Protein AF-A0A2R5L7V8-F1 (afdb_monomer)

Radius of gyration: 31.55 Å; Cα contacts (8 Å, |Δi|>4): 52; chains: 1; bounding box: 45×26×96 Å

Sequence (130 aa):
DDVFDEEADPRSLSENEWNKISGACVKEGLRVGISTGKEKALQEGFDRGFQEGFQLVKDISVWRGFLKGVSSSVANSSPLTELCERLASLERDIMKGKKPVVNASELKCQVTDVLNSMELHHLVAAINEL

Organism: NCBI:txid34597

Nearest PDB structures (foldseek):
  8i7o-assembly1_A3  TM=4.189E-01  e=4.159E+00  Mus musculus
  7ytj-assembly1_E  TM=4.079E-01  e=5.887E+00  Saccharomyces cerevisiae

Structure (mmCIF, N/CA/C/O backbone):
data_AF-A0A2R5L7V8-F1
#
_entry.id   AF-A0A2R5L7V8-F1
#
loop_
_atom_site.group_PDB
_atom_site.id
_atom_site.type_symbol
_atom_site.label_atom_id
_atom_site.label_alt_id
_atom_site.label_comp_id
_atom_site.label_asym_id
_atom_site.label_entity_id
_atom_site.label_seq_id
_atom_site.pdbx_PDB_ins_code
_atom_site.Cartn_x
_atom_site.Cartn_y
_atom_site.Cartn_z
_atom_site.occupancy
_atom_site.B_iso_or_equiv
_atom_site.auth_seq_id
_atom_site.auth_comp_id
_atom_site.auth_asym_id
_atom_site.auth_atom_id
_atom_site.pdbx_PDB_model_num
ATOM 1 N N . ASP A 1 1 ? -22.331 14.258 70.490 1.00 41.19 1 ASP A N 1
ATOM 2 C CA . ASP A 1 1 ? -21.669 14.042 69.195 1.00 41.19 1 ASP A CA 1
ATOM 3 C C . ASP A 1 1 ? -20.855 12.773 69.250 1.00 41.19 1 ASP A C 1
ATOM 5 O O . ASP A 1 1 ? -19.652 12.814 69.467 1.00 41.19 1 ASP A O 1
ATOM 9 N N . ASP A 1 2 ? -21.559 11.651 69.130 1.00 45.56 2 ASP A N 1
ATOM 10 C CA . ASP A 1 2 ? -20.962 10.328 68.998 1.00 45.56 2 ASP A CA 1
ATOM 11 C C . ASP A 1 2 ? -20.999 9.994 67.506 1.00 45.56 2 ASP A C 1
ATOM 13 O O . ASP A 1 2 ? -22.059 9.765 66.927 1.00 45.56 2 ASP A O 1
ATOM 17 N N . VAL A 1 3 ? -19.862 10.184 66.839 1.00 61.94 3 VAL A N 1
ATOM 18 C CA . VAL A 1 3 ? -19.746 10.139 65.368 1.00 61.94 3 VAL A CA 1
ATOM 19 C C . VAL A 1 3 ? -19.383 8.724 64.885 1.00 61.94 3 VAL A C 1
ATOM 21 O O . VAL A 1 3 ? -19.295 8.481 63.683 1.00 61.94 3 VAL A O 1
ATOM 24 N N . PHE A 1 4 ? -19.219 7.769 65.806 1.00 62.16 4 PHE A N 1
ATOM 25 C CA . PHE A 1 4 ? -18.888 6.381 65.505 1.00 62.16 4 PHE A CA 1
ATOM 26 C C . PHE A 1 4 ? -19.804 5.435 66.288 1.00 62.16 4 PHE A C 1
ATOM 28 O O . PHE A 1 4 ? -19.648 5.287 67.493 1.00 62.16 4 PHE A O 1
ATOM 35 N N . ASP A 1 5 ? -20.740 4.782 65.591 1.00 63.53 5 ASP A N 1
ATOM 36 C CA . ASP A 1 5 ? -21.510 3.663 66.146 1.00 63.53 5 ASP A CA 1
ATOM 37 C C . ASP A 1 5 ? -20.549 2.502 66.452 1.00 63.53 5 ASP A C 1
ATOM 39 O O . ASP A 1 5 ? -20.053 1.824 65.547 1.00 63.53 5 ASP A O 1
ATOM 43 N N . GLU A 1 6 ? -20.285 2.273 67.739 1.00 59.88 6 GLU A N 1
ATOM 44 C CA . GLU A 1 6 ? -19.460 1.174 68.269 1.00 59.88 6 GLU A CA 1
ATOM 45 C C . GLU A 1 6 ? -20.111 -0.219 68.050 1.00 59.88 6 GLU A C 1
ATOM 47 O O . GLU A 1 6 ? -19.479 -1.249 68.270 1.00 59.88 6 GLU A O 1
ATOM 52 N N . GLU A 1 7 ? -21.346 -0.271 67.528 1.00 58.88 7 GLU A N 1
ATOM 53 C CA . GLU A 1 7 ? -22.132 -1.489 67.254 1.00 58.88 7 GLU A CA 1
ATOM 54 C C . GLU A 1 7 ? -22.358 -1.776 65.754 1.00 58.88 7 GLU A C 1
ATOM 56 O O . GLU A 1 7 ? -23.320 -2.451 65.377 1.00 58.88 7 GLU A O 1
ATOM 61 N N . ALA A 1 8 ? -21.492 -1.296 64.856 1.00 62.62 8 ALA A N 1
ATOM 62 C CA . ALA A 1 8 ? -21.580 -1.683 63.447 1.00 62.62 8 ALA A CA 1
ATOM 63 C C . ALA A 1 8 ? -21.384 -3.208 63.289 1.00 62.62 8 ALA A C 1
ATOM 65 O O . ALA A 1 8 ? -20.260 -3.708 63.370 1.00 62.62 8 ALA A O 1
ATOM 66 N N . ASP A 1 9 ? -22.478 -3.953 63.060 1.00 74.94 9 ASP A N 1
ATOM 67 C CA . ASP A 1 9 ? -22.457 -5.410 62.875 1.00 74.94 9 ASP A CA 1
ATOM 68 C C . ASP A 1 9 ? -21.426 -5.765 61.787 1.00 74.94 9 ASP A C 1
ATOM 70 O O . ASP A 1 9 ? -21.586 -5.330 60.638 1.00 74.94 9 ASP A O 1
ATOM 74 N N . PRO A 1 10 ? -20.378 -6.552 62.093 1.00 74.81 10 PRO A N 1
ATOM 75 C CA . PRO A 1 10 ? -19.328 -6.895 61.138 1.00 74.81 10 PRO A CA 1
ATOM 76 C C . PRO A 1 10 ? -19.863 -7.556 59.857 1.00 74.81 10 PRO A C 1
ATOM 78 O O . PRO A 1 10 ? -19.228 -7.449 58.806 1.00 74.81 10 PRO A O 1
ATOM 81 N N . ARG A 1 11 ? -21.046 -8.190 59.896 1.00 77.38 11 ARG A N 1
ATOM 82 C CA . ARG A 1 11 ? -21.721 -8.704 58.689 1.00 77.38 11 ARG A CA 1
ATOM 83 C C . ARG A 1 11 ? -22.252 -7.582 57.803 1.00 77.38 11 ARG A C 1
ATOM 85 O O . ARG A 1 11 ? -22.046 -7.624 56.594 1.00 77.38 11 ARG A O 1
ATOM 92 N N . SER A 1 12 ? -22.862 -6.559 58.400 1.00 77.94 12 SER A N 1
ATOM 93 C CA . SER A 1 12 ? -23.337 -5.371 57.681 1.00 77.94 12 SER A CA 1
ATOM 94 C C . SER A 1 12 ? -22.180 -4.577 57.064 1.00 77.94 12 SER A C 1
ATOM 96 O O . SER A 1 12 ? -22.289 -4.087 55.939 1.00 77.94 12 SER A O 1
ATOM 98 N N . LEU A 1 13 ? -21.035 -4.515 57.757 1.00 82.81 13 LEU A N 1
ATOM 99 C CA . LEU A 1 13 ? -19.819 -3.884 57.247 1.00 82.81 13 LEU A CA 1
ATOM 100 C C . LEU A 1 13 ? -19.292 -4.640 56.017 1.00 82.81 13 LEU A C 1
ATOM 102 O O . LEU A 1 13 ? -19.033 -4.034 54.977 1.00 82.81 13 LEU A O 1
ATOM 106 N N . SER A 1 14 ? -19.225 -5.972 56.118 1.00 85.00 14 SER A N 1
ATOM 107 C CA . SER A 1 14 ? -18.787 -6.862 55.039 1.00 85.00 14 SER A CA 1
ATOM 108 C C . SER A 1 14 ? -19.703 -6.804 53.812 1.00 85.00 14 SER A C 1
ATOM 110 O O . SER A 1 14 ? -19.211 -6.708 52.688 1.00 85.00 14 SER A O 1
ATOM 112 N N . GLU A 1 15 ? -21.026 -6.790 53.995 1.00 87.56 15 GLU A N 1
ATOM 113 C CA . GLU A 1 15 ? -21.982 -6.633 52.891 1.00 87.56 15 GLU A CA 1
ATOM 114 C C . GLU A 1 15 ? -21.838 -5.276 52.196 1.00 87.56 15 GLU A C 1
ATOM 116 O O . GLU A 1 15 ? -21.910 -5.184 50.968 1.00 87.56 15 GLU A O 1
ATOM 121 N N . ASN A 1 16 ? -21.599 -4.208 52.958 1.00 86.62 16 ASN A N 1
ATOM 122 C CA . ASN A 1 16 ? -21.437 -2.869 52.404 1.00 86.62 16 ASN A CA 1
ATOM 123 C C . ASN A 1 16 ? -20.127 -2.744 51.605 1.00 86.62 16 ASN A C 1
ATOM 125 O O . ASN A 1 16 ? -20.108 -2.164 50.517 1.00 86.62 16 ASN A O 1
ATOM 129 N N . GLU A 1 17 ? -19.035 -3.334 52.094 1.00 89.12 17 GLU A N 1
ATOM 130 C CA . GLU A 1 17 ? -17.779 -3.446 51.346 1.00 89.12 17 GLU A CA 1
ATOM 131 C C . GLU A 1 17 ? -17.935 -4.297 50.084 1.00 89.12 17 GLU A C 1
ATOM 133 O O . GLU A 1 17 ? -17.512 -3.876 49.005 1.00 89.12 17 GLU A O 1
ATOM 138 N N . TRP A 1 18 ? -18.617 -5.440 50.178 1.00 89.69 18 TRP A N 1
ATOM 139 C CA . TRP A 1 18 ? -18.907 -6.293 49.029 1.00 89.69 18 TRP A CA 1
ATOM 140 C C . TRP A 1 18 ? -19.722 -5.560 47.959 1.00 89.69 18 TRP A C 1
ATOM 142 O O . TRP A 1 18 ? -19.383 -5.605 46.775 1.00 89.69 18 TRP A O 1
ATOM 152 N N . ASN A 1 19 ? -20.749 -4.809 48.360 1.00 91.31 19 ASN A N 1
ATOM 153 C CA . ASN A 1 19 ? -21.566 -4.012 47.447 1.00 91.31 19 ASN A CA 1
ATOM 154 C C . ASN A 1 19 ? -20.759 -2.895 46.771 1.00 91.31 19 ASN A C 1
ATOM 156 O O . ASN A 1 19 ? -20.914 -2.661 45.568 1.00 91.31 19 ASN A O 1
ATOM 160 N N . LYS A 1 20 ? -19.854 -2.235 47.506 1.00 90.81 20 LYS A N 1
ATOM 161 C CA . LYS A 1 20 ? -18.936 -1.232 46.940 1.00 90.81 20 LYS A CA 1
ATOM 162 C C . LYS A 1 20 ? -17.994 -1.855 45.911 1.00 90.81 20 LYS A C 1
ATOM 164 O O . LYS A 1 20 ? -17.862 -1.314 44.813 1.00 90.81 20 LYS A O 1
ATOM 169 N N . ILE A 1 21 ? -17.378 -2.991 46.239 1.00 91.81 21 ILE A N 1
ATOM 170 C CA . ILE A 1 21 ? -16.455 -3.712 45.350 1.00 91.81 21 ILE A CA 1
ATOM 171 C C . ILE A 1 21 ? -17.190 -4.203 44.101 1.00 91.81 21 ILE A C 1
ATOM 173 O O . ILE A 1 21 ? -16.727 -3.975 42.985 1.00 91.81 21 ILE A O 1
ATOM 177 N N . SER A 1 22 ? -18.361 -4.817 44.268 1.00 89.81 22 SER A N 1
ATOM 178 C CA . SER A 1 22 ? -19.193 -5.311 43.168 1.00 89.81 22 SER A CA 1
ATOM 179 C C . SER A 1 22 ? -19.613 -4.175 42.230 1.00 89.81 22 SER A C 1
ATOM 181 O O . SER A 1 22 ? -19.410 -4.250 41.016 1.00 89.81 22 SER A O 1
ATOM 183 N N . GLY A 1 23 ? -20.094 -3.060 42.786 1.00 91.06 23 GLY A N 1
ATOM 184 C CA . GLY A 1 23 ? -20.457 -1.880 42.003 1.00 91.06 23 GLY A CA 1
ATOM 185 C C . GLY A 1 23 ? -19.269 -1.258 41.264 1.00 91.06 23 GLY A C 1
ATOM 186 O O . GLY A 1 23 ? -19.419 -0.823 40.119 1.00 91.06 23 GLY A O 1
ATOM 187 N N . ALA A 1 24 ? -18.086 -1.227 41.884 1.00 91.25 24 ALA A N 1
ATOM 188 C CA . ALA A 1 24 ? -16.860 -0.769 41.236 1.00 91.25 24 ALA A CA 1
ATOM 189 C C . ALA A 1 24 ? -16.445 -1.705 40.091 1.00 91.25 24 ALA A C 1
ATOM 191 O O . ALA A 1 24 ? -16.147 -1.227 39.000 1.00 91.25 24 ALA A O 1
ATOM 192 N N . CYS A 1 25 ? -16.510 -3.020 40.303 1.00 92.50 25 CYS A N 1
ATOM 193 C CA . CYS A 1 25 ? -16.175 -4.030 39.302 1.00 92.50 25 CYS A CA 1
ATOM 194 C C . CYS A 1 25 ? -17.086 -3.942 38.066 1.00 92.50 25 CYS A C 1
ATOM 196 O O . CYS A 1 25 ? -16.598 -3.961 36.939 1.00 92.50 25 CYS A O 1
ATOM 198 N N . VAL A 1 26 ? -18.398 -3.751 38.251 1.00 90.88 26 VAL A N 1
ATOM 199 C CA . VAL A 1 26 ? -19.348 -3.581 37.134 1.00 90.88 26 VAL A CA 1
ATOM 200 C C . VAL A 1 26 ? -19.058 -2.309 36.335 1.00 90.88 26 VAL A C 1
ATOM 202 O O . VAL A 1 26 ? -19.023 -2.343 35.104 1.00 90.88 26 VAL A O 1
ATOM 205 N N . LYS A 1 27 ? -18.832 -1.179 37.018 1.00 93.00 27 LYS A N 1
ATOM 206 C CA . LYS A 1 27 ? -18.505 0.097 36.358 1.00 93.00 27 LYS A CA 1
ATOM 207 C C . LYS A 1 27 ? -17.190 0.006 35.593 1.00 93.00 27 LYS A C 1
ATOM 209 O O . LYS A 1 27 ? -17.107 0.488 34.464 1.00 93.00 2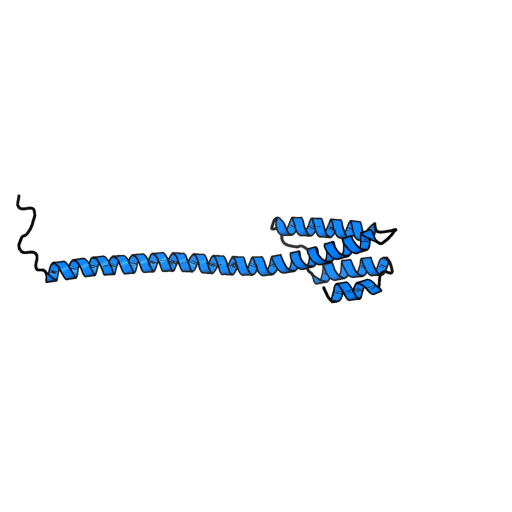7 LYS A O 1
ATOM 214 N N . GLU A 1 28 ? -16.191 -0.629 36.196 1.00 93.44 28 GLU A N 1
ATOM 215 C CA . GLU A 1 28 ? -14.891 -0.834 35.574 1.00 93.44 28 GLU A CA 1
ATOM 216 C C . GLU A 1 28 ? -14.997 -1.754 34.360 1.00 93.44 28 GLU A C 1
ATOM 218 O O . GLU A 1 28 ? -14.533 -1.396 33.282 1.00 93.44 28 GLU A O 1
ATOM 223 N N . GLY A 1 29 ? -15.693 -2.885 34.491 1.00 93.19 29 GLY A N 1
ATOM 224 C CA . GLY A 1 29 ? -15.935 -3.813 33.391 1.00 93.19 29 GLY A CA 1
ATOM 225 C C . GLY A 1 29 ? -16.660 -3.154 32.218 1.00 93.19 29 GLY A C 1
ATOM 226 O O . GLY A 1 29 ? -16.265 -3.344 31.069 1.00 93.19 29 GLY A O 1
ATOM 227 N N . LEU A 1 30 ? -17.666 -2.313 32.488 1.00 93.06 30 LEU A N 1
ATOM 228 C CA . LEU A 1 30 ? -18.355 -1.546 31.448 1.00 93.06 30 LEU A CA 1
ATOM 229 C C . LEU A 1 30 ? -17.413 -0.550 30.758 1.00 93.06 30 LEU A C 1
ATOM 231 O O . LEU A 1 30 ? -17.403 -0.456 29.531 1.00 93.06 30 LEU A O 1
ATOM 235 N N . ARG A 1 31 ? -16.609 0.187 31.531 1.00 95.38 31 ARG A N 1
ATOM 236 C CA . ARG A 1 31 ? -15.644 1.156 30.997 1.00 95.38 31 ARG A CA 1
ATOM 237 C C . ARG A 1 31 ? -14.601 0.477 30.113 1.00 95.38 31 ARG A C 1
ATOM 239 O O . ARG A 1 31 ? -14.377 0.930 28.990 1.00 95.38 31 ARG A O 1
ATOM 246 N N . VAL A 1 32 ? -14.006 -0.610 30.602 1.00 94.62 32 VAL A N 1
ATOM 247 C CA . VAL A 1 32 ? -13.030 -1.417 29.861 1.00 94.62 32 VAL A CA 1
ATOM 248 C C . VAL A 1 32 ? -13.677 -1.982 28.604 1.00 94.62 32 VAL A C 1
ATOM 250 O O . VAL A 1 32 ? -13.145 -1.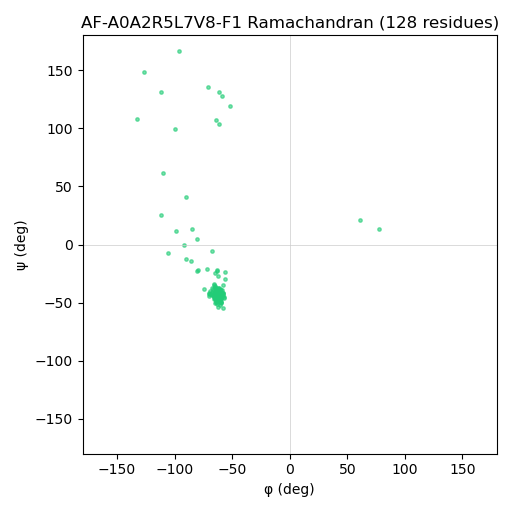781 27.522 1.00 94.62 32 VAL A O 1
ATOM 253 N N . GLY A 1 33 ? -14.864 -2.585 28.707 1.00 95.25 33 GLY A N 1
ATOM 254 C CA . GLY A 1 33 ? -15.579 -3.144 27.559 1.00 95.25 33 GLY A CA 1
ATOM 255 C C . GLY A 1 33 ? -15.858 -2.114 26.460 1.00 95.25 33 GLY A C 1
ATOM 256 O O . GLY A 1 33 ? -15.611 -2.387 25.285 1.00 95.25 33 GLY A O 1
ATOM 257 N N . ILE A 1 34 ? -16.302 -0.906 26.825 1.00 94.69 34 ILE A N 1
ATOM 258 C CA . ILE A 1 34 ? -16.498 0.196 25.869 1.00 94.69 34 ILE A CA 1
ATOM 259 C C . ILE A 1 34 ? -15.166 0.608 25.234 1.00 94.69 34 ILE A C 1
ATOM 261 O O . ILE A 1 34 ? -15.110 0.816 24.022 1.00 94.69 34 ILE A O 1
ATOM 265 N N . SER A 1 35 ? -14.106 0.740 26.035 1.00 95.19 35 SER A N 1
ATOM 266 C CA . SER A 1 35 ? -12.781 1.127 25.545 1.00 95.19 35 SER A CA 1
ATOM 267 C C . SER A 1 35 ? -12.229 0.094 24.564 1.00 95.19 35 SER A C 1
ATOM 269 O O . SER A 1 35 ? -11.926 0.431 23.422 1.00 95.19 35 SER A O 1
ATOM 271 N N . THR A 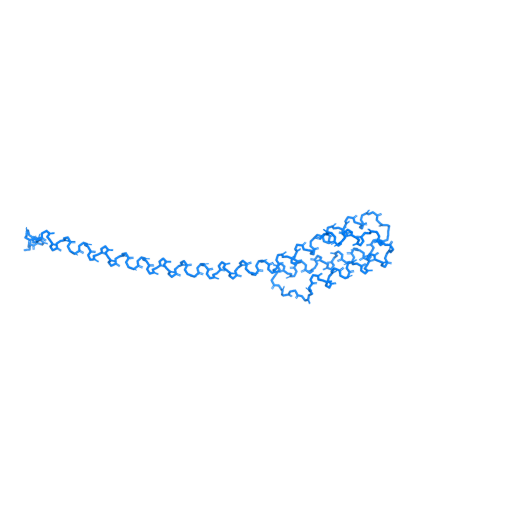1 36 ? -12.191 -1.175 24.969 1.00 95.56 36 THR A N 1
ATOM 272 C CA . THR A 1 36 ? -11.707 -2.294 24.157 1.00 95.56 36 THR A CA 1
ATOM 273 C C . THR A 1 36 ? -12.527 -2.461 22.883 1.00 95.56 36 THR A C 1
ATOM 275 O O . THR A 1 36 ? -11.961 -2.694 21.820 1.00 95.56 36 THR A O 1
ATOM 278 N N . GLY A 1 37 ? -13.854 -2.309 22.951 1.00 94.69 37 GLY A N 1
ATOM 279 C CA . GLY A 1 37 ? -14.713 -2.394 21.770 1.00 94.69 37 GLY A CA 1
ATOM 280 C C . GLY A 1 37 ? -14.406 -1.307 20.737 1.00 94.69 37 GLY A C 1
A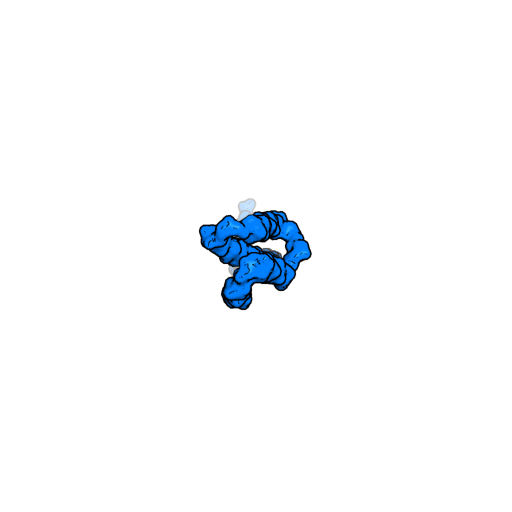TOM 281 O O . GLY A 1 37 ? -14.300 -1.603 19.547 1.00 94.69 37 GLY A O 1
ATOM 282 N N . LYS A 1 38 ? -14.216 -0.059 21.184 1.00 95.94 38 LYS A N 1
ATOM 283 C CA . LYS A 1 38 ? -13.850 1.062 20.303 1.00 95.94 38 LYS A CA 1
ATOM 284 C C . LYS A 1 38 ? -12.475 0.871 19.679 1.00 95.94 38 LYS A C 1
ATOM 286 O O . LYS A 1 38 ? -12.321 1.079 18.480 1.00 95.94 38 LYS A O 1
ATOM 291 N N . GLU A 1 39 ? -11.499 0.476 20.485 1.00 96.06 39 GLU A N 1
ATOM 292 C CA . GLU A 1 39 ? -10.130 0.250 20.029 1.00 96.06 39 GLU A CA 1
ATOM 293 C C . GLU A 1 39 ? -10.057 -0.899 19.023 1.00 96.06 39 GLU A C 1
ATOM 295 O O . GLU A 1 39 ? -9.457 -0.746 17.964 1.00 96.06 39 GLU A O 1
ATOM 300 N N . LYS A 1 40 ? -10.765 -2.003 19.281 1.00 95.81 40 LYS A N 1
ATOM 301 C CA . LYS A 1 40 ? -10.855 -3.125 18.345 1.00 95.81 40 LYS A CA 1
ATOM 302 C C . LYS A 1 40 ? -11.459 -2.703 17.004 1.00 95.81 40 LYS A C 1
ATOM 304 O O . LYS A 1 40 ? -10.876 -2.988 15.964 1.00 95.81 40 LYS A O 1
ATOM 309 N N . ALA A 1 41 ? -12.593 -2.002 17.022 1.00 95.12 41 ALA A N 1
ATOM 310 C CA . ALA A 1 41 ? -13.234 -1.533 15.793 1.00 95.12 41 ALA A CA 1
ATOM 311 C C . ALA A 1 41 ? -12.337 -0.560 15.006 1.00 95.12 41 ALA A C 1
ATOM 313 O O . ALA A 1 41 ? -12.297 -0.605 13.776 1.00 95.12 41 ALA A O 1
ATOM 314 N N . LEU A 1 42 ? -11.595 0.304 15.708 1.00 95.31 42 LEU A N 1
ATOM 315 C CA . LEU A 1 42 ? -10.623 1.206 15.095 1.00 95.31 42 LEU A CA 1
ATOM 316 C C . LEU A 1 42 ? -9.466 0.433 14.454 1.00 95.31 42 LEU A C 1
ATOM 318 O O . LEU A 1 42 ? -9.125 0.713 13.306 1.00 95.31 42 LEU A O 1
AT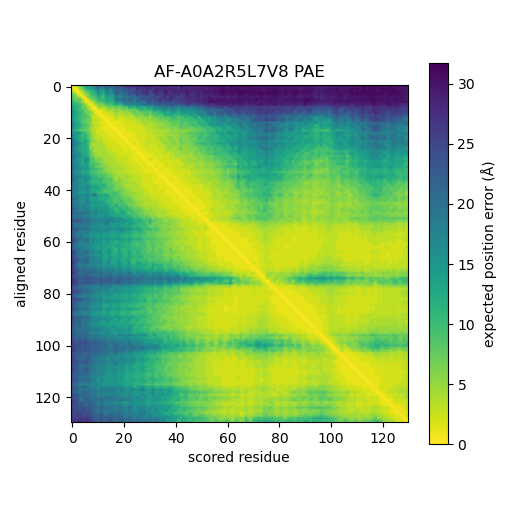OM 322 N N . GLN A 1 43 ? -8.894 -0.538 15.167 1.00 96.31 43 GLN A N 1
ATOM 323 C CA . GLN A 1 43 ? -7.780 -1.339 14.672 1.00 96.31 43 GLN A CA 1
ATOM 324 C C . GLN A 1 43 ? -8.186 -2.155 13.443 1.00 96.31 43 GLN A C 1
ATOM 326 O O . GLN A 1 43 ? -7.479 -2.135 12.446 1.00 96.31 43 GLN A O 1
ATOM 331 N N . GLU A 1 44 ? -9.364 -2.782 13.454 1.00 95.81 44 GLU A N 1
ATOM 332 C CA . GLU A 1 44 ? -9.887 -3.515 12.293 1.00 95.81 44 GLU A CA 1
ATOM 333 C C . GLU A 1 44 ? -10.072 -2.608 11.064 1.00 95.81 44 GLU A C 1
ATOM 335 O O . GLU A 1 44 ? -9.802 -3.016 9.930 1.00 95.81 44 GLU A O 1
ATOM 340 N N . GLY A 1 45 ? -10.528 -1.368 11.275 1.00 92.88 45 GLY A N 1
ATOM 341 C CA . GLY A 1 45 ? -10.630 -0.367 10.215 1.00 92.88 45 GLY A CA 1
ATOM 342 C C . GLY A 1 45 ? -9.263 0.078 9.692 1.00 92.88 45 GLY A C 1
ATOM 343 O O . GLY A 1 45 ? -9.069 0.179 8.478 1.00 92.88 45 GLY A O 1
ATOM 344 N N . PHE A 1 46 ? -8.311 0.306 10.599 1.00 91.31 46 PHE A N 1
ATOM 345 C CA . PHE A 1 46 ? -6.941 0.678 10.260 1.00 91.31 46 PHE A CA 1
ATOM 346 C C . PHE A 1 46 ? -6.230 -0.432 9.490 1.00 91.31 46 PHE A C 1
ATOM 348 O O . PHE A 1 46 ? -5.689 -0.161 8.425 1.00 91.31 46 PHE A O 1
ATOM 355 N N . ASP A 1 47 ? -6.276 -1.672 9.974 1.00 92.62 47 ASP A N 1
ATOM 356 C CA . ASP A 1 47 ? -5.614 -2.822 9.356 1.00 92.62 47 ASP A CA 1
ATOM 357 C C . ASP A 1 47 ? -6.111 -3.041 7.929 1.00 92.62 47 ASP A C 1
ATOM 359 O O . ASP A 1 47 ? -5.314 -3.263 7.018 1.00 92.62 47 ASP A O 1
ATOM 363 N N . ARG A 1 48 ? -7.424 -2.902 7.705 1.00 89.06 48 ARG A N 1
ATOM 364 C CA . ARG A 1 48 ? -8.012 -3.000 6.365 1.00 89.06 48 ARG A CA 1
ATOM 365 C C . ARG A 1 48 ? -7.527 -1.882 5.448 1.00 89.06 48 ARG A C 1
ATOM 367 O O . ARG A 1 48 ? -7.056 -2.157 4.347 1.00 89.06 48 ARG A O 1
ATOM 374 N N . GLY A 1 49 ? -7.608 -0.631 5.904 1.00 84.94 49 GLY A N 1
ATOM 375 C CA . GLY A 1 49 ? -7.142 0.516 5.122 1.00 84.94 49 GLY A CA 1
ATOM 376 C C . GLY A 1 49 ? -5.640 0.452 4.834 1.00 84.94 49 GLY A C 1
ATOM 377 O O . GLY A 1 49 ? -5.202 0.755 3.723 1.00 84.94 49 GLY A O 1
ATOM 378 N N . PHE A 1 50 ? -4.857 -0.004 5.811 1.00 86.56 50 PHE A N 1
ATOM 379 C CA . PHE A 1 50 ? -3.430 -0.241 5.668 1.00 86.56 50 PHE A CA 1
ATOM 380 C C . PHE A 1 50 ? -3.16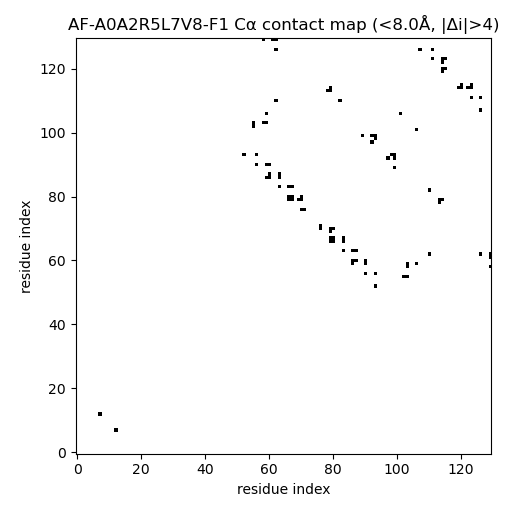9 -1.337 4.642 1.00 86.56 50 PHE A C 1
ATOM 382 O O . PHE A 1 50 ? -2.392 -1.111 3.728 1.00 86.56 50 PHE A O 1
ATOM 389 N N . GLN A 1 51 ? -3.833 -2.489 4.729 1.00 86.75 51 GLN A N 1
ATOM 390 C CA . GLN A 1 51 ? -3.638 -3.588 3.786 1.00 86.75 51 GLN A CA 1
ATOM 391 C C . GLN A 1 51 ? -3.954 -3.170 2.343 1.00 86.75 51 GLN A C 1
ATOM 393 O O . GLN A 1 51 ? -3.159 -3.445 1.444 1.00 86.75 51 GLN A O 1
ATOM 398 N N . GLU A 1 52 ? -5.071 -2.476 2.119 1.00 81.19 52 GLU A N 1
ATOM 399 C CA . GLU A 1 52 ? -5.479 -2.007 0.790 1.00 81.19 52 GLU A CA 1
ATOM 400 C C . GLU A 1 52 ? -4.508 -0.960 0.217 1.00 81.19 52 GLU A C 1
ATOM 402 O O . GLU A 1 52 ? -4.097 -1.058 -0.940 1.00 81.19 52 GLU A O 1
ATOM 407 N N . GLY A 1 53 ? -4.100 0.029 1.020 1.00 81.88 53 GLY A N 1
ATOM 408 C CA . GLY A 1 53 ? -3.180 1.080 0.576 1.00 81.88 53 GLY A CA 1
ATOM 409 C C . GLY A 1 53 ? -1.730 0.608 0.443 1.00 81.88 53 GLY A C 1
ATOM 410 O O . GLY A 1 53 ? -1.029 0.990 -0.496 1.00 81.88 53 GLY A O 1
ATOM 411 N N . PHE A 1 54 ? -1.277 -0.241 1.364 1.00 86.56 54 PHE A N 1
ATOM 412 C CA . PHE A 1 54 ? 0.106 -0.701 1.445 1.00 86.56 54 PHE A CA 1
ATOM 413 C C . PHE A 1 54 ? 0.491 -1.573 0.256 1.00 86.56 54 PHE A C 1
ATOM 415 O O . PHE A 1 54 ? 1.571 -1.368 -0.292 1.00 86.56 54 PHE A O 1
ATOM 422 N N . GLN A 1 55 ? -0.368 -2.509 -0.170 1.00 87.19 55 GLN A N 1
ATOM 423 C CA . GLN A 1 55 ? -0.044 -3.380 -1.308 1.00 87.19 55 GLN A CA 1
ATOM 424 C C . GLN A 1 55 ? 0.193 -2.563 -2.581 1.00 87.19 55 GLN A C 1
ATOM 426 O O . GLN A 1 55 ? 1.223 -2.716 -3.227 1.00 87.19 55 GLN A O 1
ATOM 431 N N . LEU A 1 56 ? -0.686 -1.601 -2.877 1.00 87.38 56 LEU A N 1
ATOM 432 C CA . LEU A 1 56 ? -0.525 -0.751 -4.054 1.00 87.38 56 LEU A CA 1
ATOM 433 C C . LEU A 1 56 ? 0.753 0.102 -3.990 1.00 87.38 56 LEU A C 1
ATOM 435 O O . LEU A 1 56 ? 1.486 0.201 -4.972 1.00 87.38 56 LEU A O 1
ATOM 439 N N . VAL A 1 57 ? 1.041 0.718 -2.838 1.00 91.19 57 VAL A N 1
ATOM 440 C CA . VAL A 1 57 ? 2.260 1.527 -2.652 1.00 91.19 57 VAL A CA 1
ATOM 441 C C . VAL A 1 57 ? 3.518 0.670 -2.760 1.00 91.19 57 VAL A C 1
ATOM 443 O O . VAL A 1 57 ? 4.512 1.117 -3.338 1.00 91.19 57 VAL A O 1
ATOM 446 N N . LYS A 1 58 ? 3.482 -0.555 -2.230 1.00 91.31 58 LYS A N 1
ATOM 447 C CA . LYS A 1 58 ? 4.577 -1.518 -2.327 1.00 91.31 58 LYS A CA 1
ATOM 448 C C . LYS A 1 58 ? 4.875 -1.839 -3.791 1.00 91.31 58 LYS A C 1
ATOM 450 O O . LYS A 1 58 ? 6.021 -1.666 -4.201 1.00 91.31 58 LYS A O 1
ATOM 455 N N . ASP A 1 59 ? 3.868 -2.216 -4.575 1.00 91.06 59 ASP A N 1
ATOM 456 C CA . ASP A 1 59 ? 4.035 -2.567 -5.991 1.00 91.06 59 ASP A CA 1
ATOM 457 C C . ASP A 1 59 ? 4.606 -1.388 -6.797 1.00 91.06 59 ASP A C 1
ATOM 459 O O . ASP A 1 59 ? 5.614 -1.521 -7.495 1.00 91.06 59 ASP A O 1
ATOM 463 N N . ILE A 1 60 ? 4.041 -0.187 -6.607 1.00 92.50 60 ILE A N 1
ATOM 464 C CA . ILE A 1 60 ? 4.533 1.056 -7.226 1.00 92.50 60 ILE A CA 1
ATOM 465 C C . ILE A 1 60 ? 6.004 1.306 -6.870 1.00 92.50 60 ILE A C 1
ATOM 467 O O . ILE A 1 60 ? 6.809 1.654 -7.739 1.00 92.50 60 ILE A O 1
ATOM 471 N N . SER A 1 61 ? 6.364 1.129 -5.599 1.00 92.81 61 SER A N 1
ATOM 472 C CA . SER A 1 61 ? 7.724 1.367 -5.109 1.00 92.81 61 SER A CA 1
ATOM 473 C C . SER A 1 61 ? 8.725 0.380 -5.707 1.00 92.81 61 SER A C 1
ATOM 475 O O . SER A 1 61 ? 9.824 0.791 -6.092 1.00 92.81 61 SER A O 1
ATOM 477 N N . VAL A 1 62 ? 8.345 -0.898 -5.813 1.00 94.00 62 VAL A N 1
ATOM 478 C CA . VAL A 1 62 ? 9.160 -1.957 -6.424 1.00 94.00 62 VAL A CA 1
ATOM 479 C C . VAL A 1 62 ? 9.399 -1.657 -7.900 1.00 94.00 62 VAL A C 1
ATOM 481 O O . VAL A 1 62 ? 10.555 -1.599 -8.326 1.00 94.00 62 VAL A O 1
ATOM 484 N N . TRP A 1 63 ? 8.346 -1.370 -8.671 1.00 94.00 63 TRP A N 1
ATOM 485 C CA . TRP A 1 63 ? 8.492 -1.043 -10.091 1.00 94.00 63 TRP A CA 1
ATOM 486 C C . TRP A 1 63 ? 9.283 0.241 -10.312 1.00 94.00 63 TRP A C 1
ATOM 488 O O . TRP A 1 63 ? 10.138 0.285 -11.192 1.00 94.00 63 TRP A O 1
ATOM 498 N N . ARG A 1 64 ? 9.083 1.273 -9.484 1.00 94.31 64 ARG A N 1
ATOM 499 C CA . ARG A 1 64 ? 9.892 2.498 -9.548 1.00 94.31 64 ARG A CA 1
ATOM 500 C C . ARG A 1 64 ? 11.369 2.206 -9.289 1.00 94.31 64 ARG A C 1
ATOM 502 O O . ARG A 1 64 ? 12.224 2.737 -9.993 1.00 94.31 64 ARG A O 1
ATOM 509 N N . GLY A 1 65 ? 11.678 1.394 -8.277 1.00 93.31 65 GLY A N 1
ATOM 510 C CA . GLY A 1 65 ? 13.049 0.992 -7.961 1.00 93.31 65 GLY A CA 1
ATOM 511 C C . GLY A 1 65 ? 13.699 0.236 -9.117 1.00 93.31 65 GLY A C 1
ATOM 512 O O . GLY A 1 65 ? 14.802 0.584 -9.539 1.00 93.31 65 GLY A O 1
ATOM 513 N N . PHE A 1 66 ? 12.972 -0.732 -9.676 1.00 92.81 66 PHE A N 1
ATOM 514 C CA . PHE A 1 66 ? 13.392 -1.489 -10.849 1.00 92.81 66 PHE A CA 1
ATOM 515 C C . PHE A 1 66 ? 13.671 -0.574 -12.045 1.00 92.81 66 PHE A C 1
ATOM 517 O O . PHE A 1 66 ? 14.785 -0.565 -12.565 1.00 92.81 66 PHE A O 1
ATOM 524 N N . LEU A 1 67 ? 12.699 0.256 -12.433 1.00 92.38 67 LEU A N 1
ATOM 525 C CA . LEU A 1 67 ? 12.824 1.181 -13.558 1.00 92.38 67 LEU A CA 1
ATOM 526 C C . LEU A 1 67 ? 13.992 2.148 -13.369 1.00 92.38 67 LEU A C 1
ATOM 528 O O . LEU A 1 67 ? 14.730 2.392 -14.314 1.00 92.38 67 LEU A O 1
ATOM 532 N N . LYS A 1 68 ? 14.224 2.644 -12.150 1.00 92.56 68 LYS A N 1
ATOM 533 C CA . LYS A 1 68 ? 15.371 3.510 -11.853 1.00 92.56 68 LYS A CA 1
ATOM 534 C C . LYS A 1 68 ? 16.710 2.790 -12.034 1.00 92.56 68 LYS A C 1
ATOM 536 O O . LYS A 1 68 ? 17.660 3.398 -12.525 1.00 92.56 68 LYS A O 1
ATOM 541 N N . GLY A 1 69 ? 16.777 1.507 -11.677 1.00 91.56 69 GLY A N 1
ATOM 542 C CA . GLY A 1 69 ? 17.925 0.650 -11.966 1.00 91.56 69 GLY A CA 1
ATOM 543 C C . GLY A 1 69 ? 18.149 0.494 -13.470 1.00 91.56 69 GLY A C 1
ATOM 544 O O . GLY A 1 69 ? 19.244 0.759 -13.959 1.00 91.56 69 GLY A O 1
ATOM 545 N N . VAL A 1 70 ? 17.097 0.166 -14.222 1.00 90.62 70 VAL A N 1
ATOM 546 C CA . VAL A 1 70 ? 17.165 0.019 -15.686 1.00 90.62 70 VAL A CA 1
ATOM 547 C C . VAL A 1 70 ? 17.575 1.331 -16.363 1.00 90.62 70 VAL A C 1
ATOM 549 O O . VAL A 1 70 ? 18.491 1.336 -17.183 1.00 90.62 70 VAL A O 1
ATOM 552 N N . SER A 1 71 ? 16.984 2.462 -15.967 1.00 91.06 71 SER A N 1
ATOM 553 C CA . SER A 1 71 ? 17.311 3.795 -16.492 1.00 91.06 71 SER A CA 1
ATOM 554 C C . SER A 1 71 ? 18.782 4.165 -16.341 1.00 91.06 71 SER A C 1
ATOM 556 O O . SER A 1 71 ? 19.296 4.922 -17.159 1.00 91.06 71 SER A O 1
ATOM 558 N N . SER A 1 72 ? 19.463 3.647 -15.313 1.00 89.06 72 SER A N 1
ATOM 559 C CA . SER A 1 72 ? 20.890 3.907 -15.090 1.00 89.06 72 SER A CA 1
ATOM 560 C C . SER A 1 72 ? 21.804 3.205 -16.102 1.00 89.06 72 SER A C 1
ATOM 562 O O . SER A 1 72 ? 22.936 3.636 -16.301 1.00 89.06 72 SER A O 1
ATOM 564 N N . SER A 1 73 ? 21.310 2.151 -16.761 1.00 86.62 73 SER A N 1
ATOM 565 C CA . SER A 1 73 ? 22.075 1.324 -17.700 1.00 86.62 73 SER A CA 1
ATOM 566 C C . SER A 1 73 ? 21.717 1.570 -19.171 1.00 86.62 73 SER A C 1
ATOM 568 O O . SER A 1 73 ? 22.367 1.005 -20.051 1.00 86.62 73 SER A O 1
ATOM 570 N N . VAL A 1 74 ? 20.687 2.371 -19.464 1.00 88.31 74 VAL A N 1
ATOM 571 C CA . VAL A 1 74 ? 20.161 2.577 -20.824 1.00 88.31 74 VAL A CA 1
ATOM 572 C C . VAL A 1 74 ? 20.444 4.004 -21.296 1.00 88.31 74 VAL A C 1
ATOM 574 O O . VAL A 1 74 ? 20.139 4.966 -20.598 1.00 88.31 74 VAL A O 1
ATOM 577 N N . ALA A 1 75 ? 20.987 4.148 -22.511 1.00 79.44 75 ALA A N 1
ATOM 578 C CA . ALA A 1 75 ? 21.380 5.445 -23.075 1.00 79.44 75 ALA A CA 1
ATOM 579 C C . ALA A 1 75 ? 20.192 6.394 -23.350 1.00 79.44 75 ALA A C 1
ATOM 581 O O . ALA A 1 75 ? 20.321 7.600 -23.168 1.00 79.44 75 ALA A O 1
ATOM 582 N N . ASN A 1 76 ? 19.031 5.856 -23.745 1.00 81.62 76 ASN A N 1
ATOM 583 C CA . ASN A 1 76 ? 17.803 6.615 -24.027 1.00 81.62 76 ASN A CA 1
ATOM 584 C C . ASN A 1 76 ? 16.730 6.354 -22.959 1.00 81.62 76 ASN A C 1
ATOM 586 O O . ASN A 1 76 ? 15.660 5.828 -23.250 1.00 81.62 76 ASN A O 1
ATOM 590 N N . SER A 1 77 ? 17.013 6.690 -21.702 1.00 87.88 77 SER A N 1
ATOM 591 C CA . SER A 1 77 ? 16.141 6.384 -20.558 1.00 87.88 77 SER A CA 1
ATOM 592 C C . SER A 1 77 ? 15.015 7.399 -20.308 1.00 87.88 77 SER A C 1
ATOM 594 O O . SER A 1 77 ? 14.386 7.358 -19.248 1.00 87.88 77 SER A O 1
ATOM 596 N N . SER A 1 78 ? 14.719 8.304 -21.253 1.00 89.75 78 SER A N 1
ATOM 597 C CA . SER A 1 78 ? 13.677 9.324 -21.061 1.00 89.75 78 SER A CA 1
ATOM 598 C C . SER A 1 78 ? 12.277 8.742 -20.806 1.00 89.75 78 SER A C 1
ATOM 600 O O . SER A 1 78 ? 11.653 9.208 -19.850 1.00 89.75 78 SER A O 1
ATOM 602 N N . PRO A 1 79 ? 11.794 7.687 -21.505 1.00 91.38 79 PRO A N 1
ATOM 603 C CA . PRO A 1 79 ? 10.467 7.129 -21.225 1.00 91.38 79 PRO A CA 1
ATOM 604 C C . PRO A 1 79 ? 10.406 6.448 -19.850 1.00 91.38 79 PRO A C 1
ATOM 606 O O . PRO A 1 79 ? 9.423 6.581 -19.123 1.00 91.38 79 PRO A O 1
ATOM 609 N N . LEU A 1 80 ? 11.488 5.767 -19.451 1.00 90.75 80 LEU A N 1
ATOM 610 C CA . LEU A 1 80 ? 11.602 5.141 -18.128 1.00 90.75 80 LEU A CA 1
ATOM 611 C C . LEU A 1 80 ? 11.643 6.186 -17.012 1.00 90.75 80 LEU A C 1
ATOM 613 O O . LEU A 1 80 ? 11.072 5.974 -15.944 1.00 90.75 80 LEU A O 1
ATOM 617 N N . THR A 1 81 ? 12.316 7.312 -17.250 1.00 91.06 81 THR A N 1
ATOM 618 C CA . THR A 1 81 ? 12.429 8.410 -16.285 1.00 91.06 81 THR A CA 1
ATOM 619 C C . THR A 1 81 ? 11.090 9.121 -16.105 1.00 91.06 81 THR A C 1
ATOM 621 O O . THR A 1 81 ? 10.671 9.310 -14.964 1.00 91.06 81 THR A O 1
ATOM 624 N N . GLU A 1 82 ? 10.363 9.415 -17.190 1.00 92.94 82 GLU A N 1
ATOM 625 C CA . GLU A 1 82 ? 9.005 9.975 -17.104 1.00 92.94 82 GLU A CA 1
ATOM 626 C C . GLU A 1 82 ? 8.072 9.029 -16.335 1.00 92.94 82 GLU A C 1
ATOM 628 O O . GLU A 1 82 ? 7.344 9.450 -15.431 1.00 92.94 82 GLU A O 1
ATOM 633 N N . LEU A 1 83 ? 8.129 7.729 -16.635 1.00 92.88 83 LEU A N 1
ATOM 634 C CA . LEU A 1 83 ? 7.334 6.736 -15.923 1.00 92.88 83 LEU A CA 1
ATOM 635 C C . LEU A 1 83 ? 7.719 6.658 -14.435 1.00 92.88 83 LEU A C 1
ATOM 637 O O . LEU A 1 83 ? 6.836 6.630 -13.578 1.00 92.88 83 LEU A O 1
ATOM 641 N N . CYS A 1 84 ? 9.012 6.698 -14.098 1.00 93.25 84 CYS A N 1
ATOM 642 C CA . CYS A 1 84 ? 9.482 6.760 -12.709 1.00 93.25 84 CYS A CA 1
ATOM 643 C C . CYS A 1 84 ? 8.936 7.983 -11.962 1.00 93.25 84 CYS A C 1
ATOM 645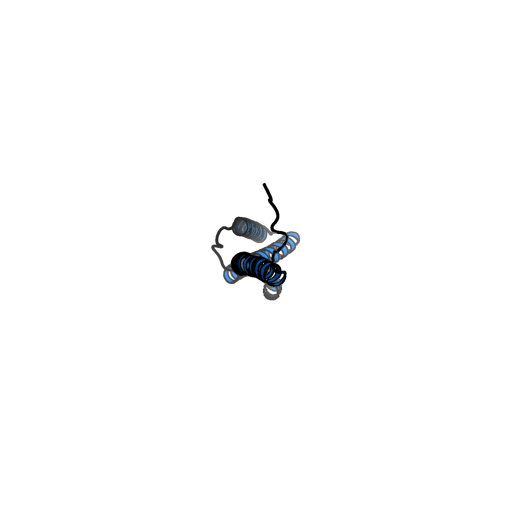 O O . CYS A 1 84 ? 8.540 7.872 -10.798 1.00 93.25 84 CYS A O 1
ATOM 647 N N . GLU A 1 85 ? 8.921 9.150 -12.606 1.00 93.56 85 GLU A N 1
ATOM 648 C CA . GLU A 1 85 ? 8.396 10.388 -12.029 1.00 93.56 85 GLU A CA 1
ATOM 649 C C . GLU A 1 85 ? 6.880 10.324 -11.827 1.00 93.56 85 GLU A C 1
ATOM 651 O O . GLU A 1 85 ? 6.386 10.715 -10.763 1.00 93.56 85 GLU A O 1
ATOM 656 N N . ARG A 1 86 ? 6.145 9.757 -12.793 1.00 92.94 86 ARG A N 1
ATOM 657 C CA . ARG A 1 86 ? 4.706 9.491 -12.665 1.00 92.94 86 ARG A CA 1
ATOM 658 C C . ARG A 1 86 ? 4.416 8.554 -11.495 1.00 92.94 86 ARG A C 1
ATOM 660 O O . ARG A 1 86 ? 3.605 8.910 -10.639 1.00 92.94 86 ARG A O 1
ATOM 667 N N . LEU A 1 87 ? 5.122 7.427 -11.390 1.00 93.06 87 LEU A N 1
ATOM 668 C CA . LEU A 1 87 ? 5.000 6.495 -10.262 1.00 93.06 87 LEU A CA 1
ATOM 669 C C . LEU A 1 87 ? 5.315 7.178 -8.923 1.00 93.06 87 LEU A C 1
ATOM 671 O O . LEU A 1 87 ? 4.576 7.017 -7.956 1.00 93.06 87 LEU A O 1
ATOM 675 N N . ALA A 1 88 ? 6.356 8.015 -8.871 1.00 93.56 88 ALA A N 1
ATOM 676 C CA . ALA A 1 88 ? 6.686 8.785 -7.674 1.00 93.56 88 ALA A CA 1
ATOM 677 C C . ALA A 1 88 ? 5.602 9.812 -7.305 1.00 93.56 88 ALA A C 1
ATOM 679 O O . ALA A 1 88 ? 5.362 10.058 -6.123 1.00 93.56 88 ALA A O 1
ATOM 680 N N . SER A 1 89 ? 4.947 10.428 -8.292 1.00 92.38 89 SER A N 1
ATOM 681 C CA . SER A 1 89 ? 3.828 11.342 -8.048 1.00 92.38 89 SER A CA 1
ATOM 682 C C . SER A 1 89 ? 2.608 10.612 -7.484 1.00 92.38 89 SER A C 1
ATOM 684 O O . SER A 1 89 ? 2.021 11.086 -6.511 1.00 92.38 89 SER A O 1
ATOM 686 N N . LEU A 1 90 ? 2.300 9.429 -8.022 1.00 90.88 90 LEU A N 1
ATOM 687 C CA . LEU A 1 90 ? 1.192 8.596 -7.577 1.00 90.88 90 LEU A CA 1
ATOM 688 C C . LEU A 1 90 ? 1.414 8.090 -6.149 1.00 90.88 90 LEU A C 1
ATOM 690 O O . LEU A 1 90 ? 0.519 8.194 -5.318 1.00 90.88 90 LEU A O 1
ATOM 694 N N . GLU A 1 91 ? 2.621 7.619 -5.837 1.00 91.06 91 GLU A N 1
ATOM 695 C CA . GLU A 1 91 ? 2.996 7.204 -4.484 1.00 91.06 91 GLU A CA 1
ATOM 696 C C . GLU A 1 91 ? 2.813 8.338 -3.469 1.00 91.06 91 GLU A C 1
ATOM 698 O O . GLU A 1 91 ? 2.195 8.140 -2.423 1.00 91.06 91 GLU A O 1
ATOM 703 N N . ARG A 1 92 ? 3.271 9.557 -3.795 1.00 91.62 92 ARG A N 1
ATOM 704 C CA . ARG A 1 92 ? 3.068 10.735 -2.934 1.00 91.62 92 ARG A CA 1
ATOM 705 C C . ARG A 1 92 ? 1.593 11.062 -2.733 1.00 91.62 92 ARG A C 1
ATOM 707 O O . ARG A 1 92 ? 1.216 11.504 -1.650 1.00 91.62 92 ARG A O 1
ATOM 714 N N . ASP A 1 93 ? 0.776 10.897 -3.763 1.00 90.06 93 ASP A N 1
ATOM 715 C CA . ASP A 1 93 ? -0.656 11.160 -3.686 1.00 90.06 93 ASP A CA 1
ATOM 716 C C . ASP A 1 93 ? -1.376 10.125 -2.811 1.00 90.06 93 ASP A C 1
ATOM 718 O O . ASP A 1 93 ? -2.176 10.514 -1.956 1.00 90.06 93 ASP A O 1
ATOM 722 N N . ILE A 1 94 ? -1.020 8.842 -2.930 1.00 87.50 94 ILE A N 1
ATOM 723 C CA . ILE A 1 94 ? -1.551 7.776 -2.069 1.00 87.50 94 ILE A CA 1
ATOM 724 C C . ILE A 1 94 ? -1.116 7.989 -0.613 1.00 87.50 94 ILE A C 1
ATOM 726 O O . ILE A 1 94 ? -1.947 7.916 0.290 1.00 87.50 94 ILE A O 1
ATOM 730 N N . MET A 1 95 ? 0.150 8.345 -0.365 1.00 85.75 95 MET A N 1
ATOM 731 C CA . MET A 1 95 ? 0.641 8.664 0.986 1.00 85.75 95 MET A CA 1
ATOM 732 C C . MET A 1 95 ? -0.065 9.874 1.614 1.00 85.75 95 MET A C 1
ATOM 734 O O . MET A 1 95 ? -0.178 9.959 2.833 1.00 85.75 95 MET A O 1
ATOM 738 N N . LYS A 1 96 ? -0.571 10.807 0.799 1.00 89.25 96 LYS A N 1
ATOM 739 C CA . LYS A 1 96 ? -1.400 11.937 1.256 1.00 89.25 96 LYS A CA 1
ATOM 740 C C . LYS A 1 96 ? -2.869 11.559 1.483 1.00 89.25 96 LYS A C 1
ATOM 742 O O . LYS A 1 96 ? -3.681 12.440 1.753 1.00 89.25 96 LYS A O 1
ATOM 747 N N . GLY A 1 97 ? -3.223 10.281 1.353 1.00 82.75 97 GLY A N 1
ATOM 748 C CA . GLY A 1 97 ? -4.582 9.781 1.541 1.00 82.75 97 GLY A CA 1
ATOM 749 C C . GLY A 1 97 ? -5.515 10.053 0.362 1.00 82.75 97 GLY A C 1
ATOM 750 O O . GLY A 1 97 ? -6.729 9.903 0.503 1.00 82.75 97 GLY A O 1
ATOM 751 N N . LYS A 1 98 ? -4.997 10.454 -0.810 1.00 86.06 98 LYS A N 1
ATOM 752 C CA . LYS A 1 98 ? -5.836 10.531 -2.009 1.00 86.06 98 LYS A CA 1
ATOM 753 C C . LYS A 1 98 ? -6.167 9.118 -2.468 1.00 86.06 98 LYS A C 1
ATOM 755 O O . LYS A 1 98 ? -5.288 8.261 -2.556 1.00 86.06 98 LYS A O 1
ATOM 760 N N . LYS A 1 99 ? -7.436 8.894 -2.809 1.00 80.88 99 LYS A N 1
ATOM 761 C CA . LYS A 1 99 ? -7.867 7.620 -3.381 1.00 80.88 99 LYS A CA 1
ATOM 762 C C . LYS A 1 99 ? -7.079 7.359 -4.675 1.00 80.88 99 LYS A C 1
ATOM 764 O O . LYS A 1 99 ? -7.058 8.243 -5.537 1.00 80.88 99 LYS A O 1
ATOM 769 N N . PRO A 1 100 ? -6.447 6.185 -4.827 1.00 76.75 100 PRO A N 1
ATOM 770 C CA . PRO A 1 100 ? -5.738 5.852 -6.051 1.00 76.75 100 PRO A CA 1
ATOM 771 C C . PRO A 1 100 ? -6.711 5.833 -7.232 1.00 76.75 100 PRO A C 1
ATOM 773 O O . PRO A 1 100 ? -7.791 5.246 -7.160 1.00 76.75 100 PRO A O 1
ATOM 776 N N . VAL A 1 101 ? -6.320 6.509 -8.311 1.00 79.25 101 VAL A N 1
ATOM 777 C CA . VAL A 1 101 ? -7.095 6.584 -9.562 1.00 79.25 101 VAL A CA 1
ATOM 778 C C . VAL A 1 101 ? -6.912 5.314 -10.403 1.00 79.25 101 VAL A C 1
ATOM 780 O O . VAL A 1 101 ? -7.765 4.985 -11.216 1.00 79.25 101 VAL A O 1
ATOM 783 N N . VAL A 1 102 ? -5.816 4.590 -10.172 1.00 82.75 102 VAL A N 1
ATOM 784 C CA . VAL A 1 102 ? -5.371 3.419 -10.937 1.00 82.75 102 VAL A CA 1
ATOM 785 C C . VAL A 1 102 ? -5.130 2.227 -10.016 1.00 82.75 102 VAL A C 1
ATOM 787 O O . VAL A 1 102 ? -4.740 2.391 -8.858 1.00 82.75 102 VAL A O 1
ATOM 790 N N . ASN A 1 103 ? -5.356 1.023 -10.540 1.00 85.25 103 ASN A N 1
ATOM 791 C CA . ASN A 1 103 ? -5.083 -0.239 -9.850 1.00 85.25 103 ASN A CA 1
ATOM 792 C C . ASN A 1 103 ? -3.711 -0.820 -10.249 1.00 85.25 103 ASN A C 1
ATOM 794 O O . ASN A 1 103 ? -3.105 -0.403 -11.238 1.00 85.25 103 ASN A O 1
ATOM 798 N N . ALA A 1 104 ? -3.229 -1.806 -9.486 1.00 85.94 104 ALA A N 1
ATOM 799 C CA . ALA A 1 104 ? -1.920 -2.424 -9.704 1.00 85.94 104 ALA A CA 1
ATOM 800 C C . ALA A 1 104 ? -1.782 -3.065 -11.099 1.00 85.94 104 ALA A C 1
ATOM 802 O O . ALA A 1 104 ? -0.742 -2.926 -11.737 1.00 85.94 104 ALA A O 1
ATOM 803 N N . SER A 1 105 ? -2.829 -3.714 -11.623 1.00 88.56 105 SER A N 1
ATOM 804 C CA . SER A 1 105 ? -2.767 -4.351 -12.947 1.00 88.56 105 SER A CA 1
ATOM 805 C C . SER A 1 105 ? -2.587 -3.345 -14.083 1.00 88.56 105 SER A C 1
ATOM 807 O O . SER A 1 105 ? -1.841 -3.604 -15.024 1.00 88.56 105 SER A O 1
ATOM 809 N N . GLU A 1 106 ? -3.235 -2.186 -13.987 1.00 89.69 106 GLU A N 1
ATOM 810 C CA . GLU A 1 106 ? -3.133 -1.130 -14.990 1.00 89.69 106 GLU A CA 1
ATOM 811 C C . GLU A 1 106 ? -1.745 -0.485 -14.976 1.00 89.69 106 GLU A C 1
ATOM 813 O O . GLU A 1 106 ? -1.134 -0.303 -16.027 1.00 89.69 106 GLU A O 1
ATOM 818 N N . LEU A 1 107 ? -1.198 -0.226 -13.787 1.00 89.12 107 LEU A N 1
ATOM 819 C CA . LEU A 1 107 ? 0.179 0.244 -13.630 1.00 89.12 107 LEU A CA 1
ATOM 820 C C . LEU A 1 107 ? 1.192 -0.764 -14.184 1.00 89.12 107 LEU A C 1
ATOM 822 O O . LEU A 1 107 ? 2.101 -0.379 -14.916 1.00 89.12 107 LEU A O 1
ATOM 826 N N . LYS A 1 108 ? 1.007 -2.055 -13.895 1.00 91.62 108 LYS A N 1
ATOM 827 C CA . LYS A 1 108 ? 1.853 -3.129 -14.425 1.00 91.62 108 LYS A CA 1
ATOM 828 C C . LYS A 1 108 ? 1.820 -3.189 -15.954 1.00 91.62 108 LYS A C 1
ATOM 830 O O . LYS A 1 108 ? 2.866 -3.390 -16.575 1.00 91.62 108 LYS A O 1
ATOM 835 N N . CYS A 1 109 ? 0.648 -2.977 -16.558 1.00 92.62 109 CYS A N 1
ATOM 836 C CA . CYS A 1 109 ? 0.507 -2.861 -18.009 1.00 92.62 109 CYS A CA 1
ATOM 837 C C . CYS A 1 109 ? 1.341 -1.689 -18.538 1.00 92.62 109 CYS A C 1
ATOM 839 O O . CYS A 1 109 ? 2.201 -1.900 -19.383 1.00 92.62 109 CYS A O 1
ATOM 841 N N . GLN A 1 110 ? 1.202 -0.496 -17.947 1.00 91.94 110 GLN A N 1
ATOM 842 C CA . GLN A 1 110 ? 1.969 0.691 -18.353 1.00 91.94 110 GLN A CA 1
ATOM 843 C C . GLN A 1 110 ? 3.488 0.480 -18.253 1.00 91.94 110 GLN A C 1
ATOM 845 O O . GLN A 1 110 ? 4.227 0.874 -19.154 1.00 91.94 110 GLN A O 1
ATOM 850 N N . VAL A 1 111 ? 3.970 -0.169 -17.185 1.00 92.94 111 VAL A N 1
ATOM 851 C CA . VAL A 1 111 ? 5.395 -0.522 -17.044 1.00 92.94 111 VAL A CA 1
ATOM 852 C C . VAL A 1 111 ? 5.843 -1.460 -18.162 1.00 92.94 111 VAL A C 1
ATOM 854 O O . VAL A 1 111 ? 6.880 -1.237 -18.786 1.00 92.94 111 VAL A O 1
ATOM 857 N N . THR A 1 112 ? 5.048 -2.490 -18.434 1.00 93.75 112 THR A N 1
ATOM 858 C CA . THR A 1 112 ? 5.339 -3.488 -19.467 1.00 93.75 112 THR A CA 1
ATOM 859 C C . THR A 1 112 ? 5.335 -2.873 -20.867 1.00 93.75 112 THR A C 1
ATOM 861 O O . THR A 1 112 ? 6.229 -3.158 -21.664 1.00 93.75 112 THR A O 1
ATOM 864 N N . ASP A 1 113 ? 4.384 -1.987 -21.154 1.00 93.88 113 ASP A N 1
ATOM 865 C CA . ASP A 1 113 ? 4.254 -1.297 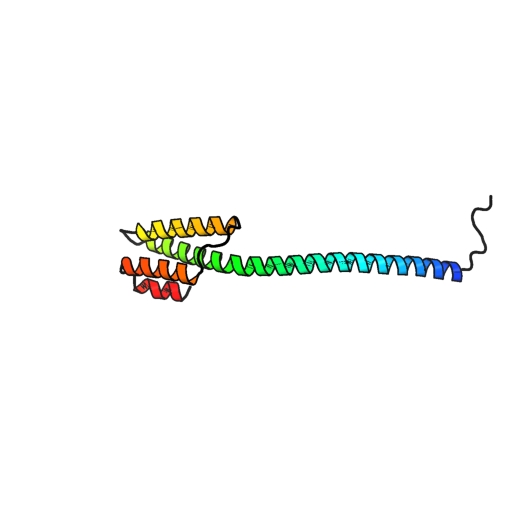-22.438 1.00 93.88 113 ASP A CA 1
ATOM 866 C C . ASP A 1 113 ? 5.464 -0.403 -22.715 1.00 93.88 113 ASP A C 1
ATOM 868 O O . ASP A 1 113 ? 6.024 -0.441 -23.813 1.00 93.88 113 ASP A O 1
ATOM 872 N N . VAL A 1 114 ? 5.936 0.341 -21.708 1.00 93.25 114 VAL A N 1
ATOM 873 C CA . VAL A 1 114 ? 7.138 1.174 -21.851 1.00 93.25 114 VAL A CA 1
ATOM 874 C C . VAL A 1 114 ? 8.379 0.311 -22.079 1.00 93.25 114 VAL A C 1
ATOM 876 O O . VAL A 1 114 ? 9.141 0.593 -23.005 1.00 93.25 114 VAL A O 1
ATOM 879 N N . LEU A 1 115 ? 8.568 -0.770 -21.315 1.00 91.81 115 LEU A N 1
ATOM 880 C CA . LEU A 1 115 ? 9.689 -1.696 -21.532 1.00 91.81 115 LEU A CA 1
ATOM 881 C C . LEU A 1 115 ? 9.670 -2.302 -22.942 1.00 91.81 115 LEU A C 1
ATOM 883 O O . LEU A 1 115 ? 10.705 -2.344 -23.604 1.00 91.81 115 LEU A O 1
ATOM 887 N N . ASN A 1 116 ? 8.498 -2.715 -23.429 1.00 92.12 116 ASN A N 1
ATOM 888 C CA . ASN A 1 116 ? 8.340 -3.248 -24.780 1.00 92.12 116 ASN A CA 1
ATOM 889 C C . ASN A 1 116 ? 8.625 -2.195 -25.857 1.00 92.12 116 ASN A C 1
ATOM 891 O O . ASN A 1 116 ? 9.292 -2.506 -26.839 1.00 92.12 116 ASN A O 1
ATOM 895 N N . SER A 1 117 ? 8.172 -0.952 -25.666 1.00 92.06 117 SER A N 1
ATOM 896 C CA . SER A 1 117 ? 8.427 0.151 -26.606 1.00 92.06 117 SER A CA 1
ATOM 897 C C . SER A 1 117 ? 9.913 0.500 -26.747 1.00 92.06 117 SER A C 1
ATOM 899 O O . SER A 1 117 ? 10.326 1.056 -27.759 1.00 92.06 117 SER A O 1
ATOM 901 N N . MET A 1 118 ? 10.716 0.148 -25.740 1.00 90.94 118 MET A N 1
ATOM 902 C CA . MET A 1 118 ? 12.165 0.340 -25.711 1.00 90.94 118 MET A CA 1
ATOM 903 C C . MET A 1 118 ? 12.952 -0.924 -26.082 1.00 90.94 118 MET A C 1
ATOM 905 O O . MET A 1 118 ? 14.158 -0.970 -25.856 1.00 90.94 118 MET A O 1
ATOM 909 N N . GLU A 1 119 ? 12.279 -1.952 -26.611 1.00 90.06 119 GLU A N 1
ATOM 910 C CA . GLU A 1 119 ? 12.872 -3.245 -26.991 1.00 90.06 119 GLU A CA 1
ATOM 911 C C . GLU A 1 119 ? 13.510 -4.008 -25.806 1.00 90.06 119 GLU A C 1
ATOM 913 O O . GLU A 1 119 ? 14.317 -4.924 -25.971 1.00 90.06 119 GLU A O 1
ATOM 918 N N . LEU A 1 120 ? 13.106 -3.688 -24.571 1.00 89.00 120 LEU A N 1
ATOM 919 C CA . LEU A 1 120 ? 13.590 -4.305 -23.331 1.00 89.00 120 LEU A CA 1
ATOM 920 C C . LEU A 1 120 ? 12.749 -5.529 -22.924 1.00 89.00 120 LEU A C 1
ATOM 922 O O . LEU A 1 120 ? 12.455 -5.742 -21.748 1.00 89.00 120 LEU A O 1
ATOM 926 N N . HIS A 1 121 ? 12.365 -6.366 -23.890 1.00 89.12 121 HIS A N 1
ATOM 927 C CA . HIS A 1 121 ? 11.427 -7.482 -23.685 1.00 89.12 121 HIS A CA 1
ATOM 928 C C . HIS A 1 121 ? 11.880 -8.491 -22.618 1.00 89.12 121 HIS A C 1
ATOM 930 O O . HIS A 1 121 ? 11.064 -9.021 -21.867 1.00 89.12 121 HIS A O 1
ATOM 936 N N . HIS A 1 122 ? 13.189 -8.729 -22.509 1.00 87.25 122 HIS A N 1
ATOM 937 C CA . HIS A 1 122 ? 13.766 -9.650 -21.526 1.00 87.25 122 HIS A CA 1
ATOM 938 C C . HIS A 1 122 ? 13.521 -9.216 -20.068 1.00 87.25 122 HIS A C 1
ATOM 940 O O . HIS A 1 122 ? 13.533 -10.052 -19.169 1.00 87.25 122 HIS A O 1
ATOM 946 N N . LEU A 1 123 ? 13.256 -7.927 -19.830 1.00 89.38 123 LEU A N 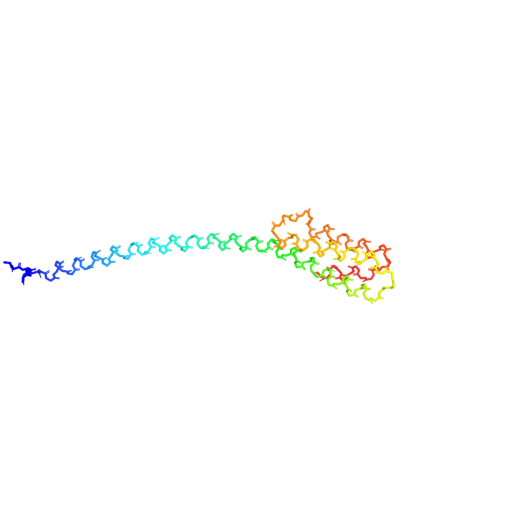1
ATOM 947 C CA . LEU A 1 123 ? 12.983 -7.370 -18.503 1.00 89.38 123 LEU A CA 1
ATOM 948 C C . LEU A 1 123 ? 11.510 -7.477 -18.090 1.00 89.38 123 LEU A C 1
ATOM 950 O O . LEU A 1 123 ? 11.193 -7.339 -16.910 1.00 89.38 123 LEU A O 1
ATOM 954 N N . VAL A 1 124 ? 10.606 -7.770 -19.028 1.00 89.06 124 VAL A N 1
ATOM 955 C CA . VAL A 1 124 ? 9.174 -7.949 -18.738 1.00 89.06 124 VAL A CA 1
ATOM 956 C C . VAL A 1 124 ? 8.936 -9.178 -17.858 1.00 89.06 124 VAL A C 1
ATOM 958 O O . VAL A 1 124 ? 8.069 -9.155 -16.987 1.00 89.06 124 VAL A O 1
ATOM 961 N N . ALA A 1 125 ? 9.731 -10.238 -18.031 1.00 86.44 125 ALA A N 1
ATOM 962 C CA . ALA A 1 125 ? 9.674 -11.415 -17.166 1.00 86.44 125 ALA A CA 1
ATOM 963 C C . ALA A 1 125 ? 9.981 -11.055 -15.702 1.00 86.44 125 ALA A C 1
ATOM 965 O O . ALA A 1 125 ? 9.240 -11.458 -14.812 1.00 86.44 125 ALA A O 1
ATOM 966 N N . ALA A 1 126 ? 10.984 -10.201 -15.466 1.00 86.88 126 ALA A N 1
ATOM 967 C CA . ALA A 1 126 ? 11.346 -9.753 -14.123 1.00 86.88 126 ALA A CA 1
ATOM 968 C C . ALA A 1 126 ? 10.210 -8.966 -13.442 1.00 86.88 126 ALA A C 1
ATOM 970 O O . ALA A 1 126 ? 9.943 -9.176 -12.268 1.00 86.88 126 ALA A O 1
ATOM 971 N N . ILE A 1 127 ? 9.476 -8.122 -14.178 1.00 86.25 127 ILE A N 1
ATOM 972 C CA . ILE A 1 127 ? 8.288 -7.415 -13.654 1.00 86.25 127 ILE A CA 1
ATOM 973 C C . ILE A 1 127 ? 7.143 -8.375 -13.292 1.00 86.25 127 ILE A C 1
ATOM 975 O O . ILE A 1 127 ? 6.291 -8.039 -12.473 1.00 86.25 127 ILE A O 1
ATOM 979 N N . ASN A 1 128 ? 7.084 -9.562 -13.902 1.00 83.31 128 ASN A N 1
ATOM 980 C CA . ASN A 1 128 ? 6.061 -10.554 -13.580 1.00 83.31 128 ASN A CA 1
ATOM 981 C C . ASN A 1 128 ? 6.366 -11.373 -12.325 1.00 83.31 128 ASN A C 1
ATOM 983 O O . ASN A 1 128 ? 5.428 -11.899 -11.730 1.00 83.31 128 ASN A O 1
ATOM 987 N N . GLU A 1 129 ? 7.638 -11.460 -11.947 1.00 82.00 129 GLU A N 1
ATOM 988 C CA . GLU A 1 129 ? 8.116 -12.157 -10.749 1.00 82.00 129 GLU A CA 1
ATOM 989 C C . GLU A 1 129 ? 8.177 -11.251 -9.504 1.00 82.00 129 GLU A C 1
ATOM 991 O O . GLU A 1 129 ? 8.332 -11.756 -8.391 1.00 82.00 129 GLU A O 1
ATOM 996 N N . LEU A 1 130 ? 8.053 -9.932 -9.698 1.00 77.12 130 LEU A N 1
ATOM 997 C CA . LEU A 1 130 ? 8.004 -8.889 -8.665 1.00 77.12 130 LEU A CA 1
ATOM 998 C C . LEU A 1 130 ? 6.569 -8.608 -8.203 1.00 77.12 130 LEU A C 1
ATOM 1000 O O . LEU A 1 130 ? 6.399 -8.453 -6.971 1.00 77.12 130 LEU A O 1
#

Solvent-accessible surface area (backbone atoms only — not comparable to full-atom values): 7425 Å² total; per-residue (Å²): 138,82,90,66,77,92,75,68,51,68,64,60,53,49,52,52,52,49,51,51,51,50,53,49,49,53,55,48,51,52,52,50,50,54,50,52,52,53,51,51,55,47,48,58,52,47,53,51,53,44,54,64,52,47,54,50,48,50,53,47,50,52,53,34,52,50,39,55,55,52,37,76,77,41,95,81,27,63,70,46,48,54,50,36,52,51,44,52,51,52,45,54,40,43,76,70,69,44,79,74,92,70,57,66,69,60,54,51,47,54,53,45,51,55,35,48,76,68,72,40,57,83,55,48,60,57,64,73,77,106

pLDDT: mean 87.54, std 9.35, range [41.19, 96.31]

Foldseek 3Di:
DCPDDPPPPVVNVVVVVVVVVVVVVVVVVVVVVVVVVVVVVVVVVVVVLCVVLVVQLVLLVVLLVVLVVVLVVDPPSVLSVVLSVVSVVQSVCSVVVHDRPDDSVVNLVSSCVSCVVVVVNVCNVVSVVD

Secondary structure (DSSP, 8-state):
---S-TT--HHHHHHHHHHHHHHHHHHHHHHHHHHHHHHHHHHHHHHHHHHHHHHHHHHHHHHHHHHHHHHHH-TT-HHHHHHHHHHHHHHHHHHTTPPPSS-HHHHHHHHHHHHHHTT-GGGHHHHHH-

Mean predicted aligned error: 9.46 Å

InterPro domains:
  IPR019191 Essential protein Yae1, N-terminal [PF09811] (31-56)
  IPR038881 Yae1-like [PTHR18829] (1-93)